Protein AF-A0AAF0VRA7-F1 (afdb_monomer)

Secondary structure (DSSP, 8-state):
-----EEEEEETTS-EEEEEE-TT--TTHHHHHHHHHHHHHHTTS-HHHHHHHTSTTSTTTTGGGGGGTT---SSSEEEEEETTEEEEEEEE-SS-HHHHHHHHHHHHHHH--

Mean predicted aligned error: 5.2 Å

Foldseek 3Di:
DPFQKKKWKWFLVLHTPDIDTGPPFDPVRVLQLSLQQVQCNVVVHHLCVQLQQCPVVHVNPPVCPPPPRSNRNAGQKHFQDDPNGRGMIMGMDGDPRVVSNVVRVVVSVVVVD

Nearest PDB structures (foldseek):
  2a2l-assembly1_A  TM=9.724E-01  e=4.479E-12  Klebsiella pneumoniae
  6bws-assembly1_B-2  TM=9.399E-01  e=6.893E-11  Methylorubrum extorquens
  5cx7-assembly1_C  TM=9.681E-01  e=5.356E-10  Salmonella enterica subsp. enterica serovar Livingstone
  4nkp-assembly1_B  TM=9.276E-01  e=1.525E-08  Desulfovibrio piger ATCC 29098
  3fpv-assembly1_C  TM=8.447E-01  e=4.139E-06  Streptomyces reticuli

Sequence (113 aa):
MGASDRIKADDAGGHLIAFGRMDGAEIAGPVLAIDKAYAATANSTSTAELAALAAPGGERFGLHANGNGRFIIFGGGVPVVVDDTVIGRVGVSGAAVSDDCACAHAAMAAFTS

Solvent-accessible surface area (backbone atoms only — not comparable to full-atom values): 5761 Å² total; per-residue (Å²): 142,86,70,29,39,25,45,28,34,26,40,60,89,67,49,81,72,48,78,48,76,41,77,90,41,60,88,66,24,64,60,50,8,51,23,13,21,48,32,2,52,82,66,72,38,35,6,50,59,41,26,61,35,35,31,93,90,31,94,40,48,63,50,44,63,40,84,86,53,40,31,40,55,48,44,10,9,34,49,36,68,55,93,95,35,66,59,22,26,27,5,21,24,52,58,57,52,71,52,16,35,50,52,32,52,52,56,52,53,66,71,77,104

Radius of gyration: 13.16 Å; Cα contacts (8 Å, |Δi|>4): 247; chains: 1; bounding box: 34×39×28 Å

Structure (mmCIF, N/CA/C/O backbone):
data_AF-A0AAF0VRA7-F1
#
_entry.id   AF-A0AAF0VRA7-F1
#
loop_
_atom_site.group_PDB
_atom_site.id
_atom_site.type_symbol
_atom_site.label_atom_id
_atom_site.label_alt_id
_atom_site.label_comp_id
_atom_site.label_asym_id
_atom_site.label_entity_id
_atom_site.label_seq_id
_atom_site.pdbx_PDB_ins_code
_atom_site.Cartn_x
_atom_site.Cartn_y
_atom_site.Cartn_z
_atom_site.occupancy
_atom_site.B_iso_or_equiv
_atom_site.auth_seq_id
_atom_site.auth_comp_id
_atom_site.auth_asym_id
_atom_site.auth_atom_id
_atom_site.pdbx_PDB_model_num
ATOM 1 N N . MET A 1 1 ? -13.120 -12.867 -12.946 1.00 43.75 1 MET A N 1
ATOM 2 C CA . MET A 1 1 ? -12.105 -13.065 -11.892 1.00 43.75 1 MET A CA 1
ATOM 3 C C . MET A 1 1 ? -11.237 -14.245 -12.292 1.00 43.75 1 MET A C 1
ATOM 5 O O . MET A 1 1 ? -11.705 -15.372 -12.257 1.00 43.75 1 MET A O 1
ATOM 9 N N . GLY A 1 2 ? -10.032 -13.965 -12.783 1.00 44.91 2 GLY A N 1
ATOM 10 C CA . GLY A 1 2 ? -9.033 -14.954 -13.214 1.00 44.91 2 GLY A CA 1
ATOM 11 C C . GLY A 1 2 ? -7.612 -14.439 -12.970 1.00 44.91 2 GLY A C 1
ATOM 12 O O . GLY A 1 2 ? -6.691 -14.805 -13.689 1.00 44.91 2 GLY A O 1
ATOM 13 N N . ALA A 1 3 ? -7.466 -13.527 -12.008 1.00 54.50 3 ALA A N 1
ATOM 14 C CA . ALA A 1 3 ? -6.201 -12.916 -11.646 1.00 54.50 3 ALA A CA 1
ATOM 15 C C . ALA A 1 3 ? -5.506 -13.758 -10.570 1.00 54.50 3 ALA A C 1
ATOM 17 O O . ALA A 1 3 ? -6.140 -14.200 -9.611 1.00 54.50 3 ALA A O 1
ATOM 18 N N . SER A 1 4 ? -4.206 -13.981 -10.745 1.00 65.44 4 SER A N 1
ATOM 19 C CA . SER A 1 4 ? -3.340 -14.604 -9.748 1.00 65.44 4 SER A CA 1
ATOM 20 C C . SER A 1 4 ? -2.842 -13.531 -8.778 1.00 65.44 4 SER A C 1
ATOM 22 O O . SER A 1 4 ? -1.737 -13.008 -8.931 1.00 65.44 4 SER A O 1
ATOM 24 N N . ASP A 1 5 ? -3.664 -13.202 -7.785 1.00 63.91 5 ASP A N 1
ATOM 25 C CA . ASP A 1 5 ? -3.395 -12.116 -6.843 1.00 63.91 5 ASP A CA 1
ATOM 26 C C 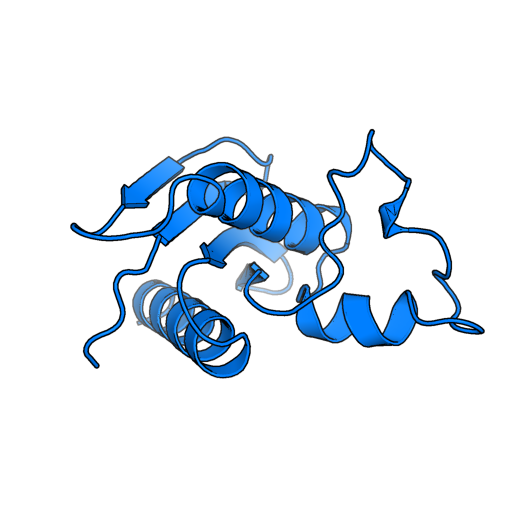. ASP A 1 5 ? -2.739 -12.580 -5.539 1.00 63.91 5 ASP A C 1
ATOM 28 O O . ASP A 1 5 ? -2.632 -13.767 -5.203 1.00 63.91 5 ASP A O 1
ATOM 32 N N . ARG A 1 6 ? -2.261 -11.594 -4.783 1.00 69.06 6 ARG A N 1
ATOM 33 C CA . ARG A 1 6 ? -1.783 -11.761 -3.411 1.00 69.06 6 ARG A CA 1
ATOM 34 C C . ARG A 1 6 ? -2.489 -10.798 -2.517 1.00 69.06 6 ARG A C 1
ATOM 36 O O . ARG A 1 6 ? -2.659 -9.647 -2.896 1.00 69.06 6 ARG A O 1
ATOM 43 N N . ILE A 1 7 ? -2.797 -11.255 -1.319 1.00 75.00 7 ILE A N 1
ATOM 44 C CA . ILE A 1 7 ? -3.513 -10.469 -0.332 1.00 75.00 7 ILE A CA 1
ATOM 45 C C . ILE A 1 7 ? -2.739 -10.560 0.971 1.00 75.00 7 ILE A C 1
ATOM 47 O O . ILE A 1 7 ? -2.399 -11.650 1.432 1.00 75.00 7 ILE A O 1
ATOM 51 N N . LYS A 1 8 ? -2.472 -9.405 1.563 1.00 75.94 8 LYS A N 1
ATOM 52 C CA . LYS A 1 8 ? -1.947 -9.276 2.912 1.00 75.94 8 LYS A CA 1
ATOM 53 C C . LYS A 1 8 ? -2.951 -8.533 3.773 1.00 75.94 8 LYS A C 1
ATOM 55 O O . LYS A 1 8 ? -3.480 -7.519 3.326 1.00 75.94 8 LYS A O 1
ATOM 60 N N . ALA A 1 9 ? -3.142 -8.995 5.001 1.00 72.19 9 ALA A N 1
ATOM 61 C CA . ALA A 1 9 ? -3.856 -8.274 6.041 1.00 72.19 9 ALA A CA 1
ATOM 62 C C . ALA A 1 9 ? -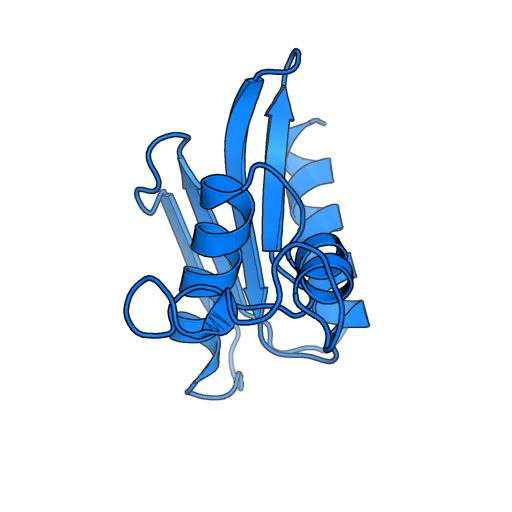2.956 -8.084 7.267 1.00 72.19 9 ALA A C 1
ATOM 64 O O . ALA A 1 9 ? -2.318 -9.043 7.711 1.00 72.19 9 ALA A O 1
ATOM 65 N N . ASP A 1 10 ? -2.943 -6.871 7.822 1.00 75.62 10 ASP A N 1
ATOM 66 C CA . ASP A 1 10 ? -2.226 -6.548 9.064 1.00 75.62 10 ASP A CA 1
ATOM 67 C C . ASP A 1 10 ? -3.157 -5.933 10.110 1.00 75.62 10 ASP A C 1
ATOM 69 O O . ASP A 1 10 ? -4.207 -5.378 9.775 1.00 75.62 10 ASP A O 1
ATOM 73 N N . ASP A 1 11 ? -2.712 -5.969 11.366 1.00 74.06 11 ASP A N 1
ATOM 74 C CA . ASP A 1 11 ? -3.348 -5.285 12.492 1.00 74.06 11 ASP A CA 1
ATOM 75 C C . ASP A 1 11 ? -3.138 -3.756 12.447 1.00 74.06 11 ASP A C 1
ATOM 77 O O . ASP A 1 11 ? -2.485 -3.205 11.551 1.00 74.06 11 ASP A O 1
ATOM 81 N N . ALA A 1 12 ? -3.680 -3.040 13.436 1.00 72.44 12 ALA A N 1
ATOM 82 C CA . ALA A 1 12 ? -3.499 -1.594 13.595 1.00 72.44 12 ALA A CA 1
ATOM 83 C C . ALA A 1 12 ? -2.026 -1.173 13.810 1.00 72.44 12 ALA A C 1
ATOM 85 O O . ALA A 1 12 ? -1.626 -0.086 13.395 1.00 72.44 12 ALA A O 1
ATOM 86 N N . GLY A 1 13 ? -1.188 -2.040 14.387 1.00 68.06 13 GLY A N 1
ATOM 87 C CA . GLY A 1 13 ? 0.243 -1.797 14.620 1.00 68.06 13 GLY A CA 1
ATOM 88 C C . GLY A 1 13 ? 1.138 -2.034 13.397 1.00 68.06 13 GLY A C 1
ATOM 89 O O . GLY A 1 13 ? 2.255 -1.528 13.338 1.00 68.06 13 GLY A O 1
ATOM 90 N N . GLY A 1 14 ? 0.642 -2.746 12.387 1.00 68.06 14 GLY A N 1
ATOM 91 C CA . GLY A 1 14 ? 1.361 -3.075 11.153 1.00 68.06 14 GLY A CA 1
ATOM 92 C C . GLY A 1 14 ? 2.003 -4.442 11.175 1.00 68.06 14 GLY A C 1
ATOM 93 O O . GLY A 1 14 ? 2.859 -4.731 10.335 1.00 68.06 14 GLY A O 1
ATOM 94 N N . HIS A 1 15 ? 1.579 -5.284 12.112 1.00 75.38 15 HIS A N 1
ATOM 95 C CA . HIS A 1 15 ? 1.997 -6.666 12.191 1.00 75.38 15 HIS A CA 1
ATOM 96 C C . HIS A 1 15 ? 1.120 -7.523 11.291 1.00 75.38 15 HIS A C 1
ATOM 98 O O . HIS A 1 15 ? -0.107 -7.421 11.291 1.00 75.38 15 HIS A O 1
ATOM 104 N N . LEU A 1 16 ? 1.785 -8.390 10.534 1.00 78.75 16 LEU A N 1
ATOM 105 C CA . LEU A 1 16 ? 1.149 -9.333 9.632 1.00 78.75 16 LEU A CA 1
ATOM 106 C C . LEU A 1 16 ? 0.182 -10.253 10.389 1.00 78.75 16 LEU A C 1
ATOM 108 O O . LEU A 1 16 ? 0.610 -10.991 11.273 1.00 78.75 16 LEU A O 1
ATOM 112 N N . ILE A 1 17 ? -1.092 -10.247 9.987 1.00 82.31 17 ILE A N 1
ATOM 113 C CA . ILE A 1 17 ? -2.116 -11.188 10.467 1.00 82.31 17 ILE A CA 1
ATOM 114 C C . ILE A 1 17 ? -2.245 -12.360 9.492 1.00 82.31 17 ILE A C 1
ATOM 116 O O . ILE A 1 17 ? -2.265 -13.517 9.907 1.00 82.31 17 ILE A O 1
ATOM 120 N N . ALA A 1 18 ? -2.339 -12.075 8.190 1.00 82.38 18 ALA A N 1
ATOM 121 C CA . ALA A 1 18 ? -2.552 -13.094 7.167 1.00 82.38 18 ALA A CA 1
ATOM 122 C C . ALA A 1 18 ? -1.901 -12.712 5.835 1.00 82.38 18 ALA A C 1
ATOM 124 O O . ALA A 1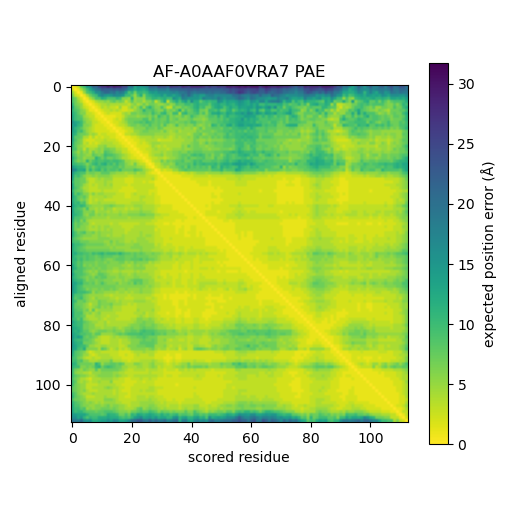 18 ? -1.896 -11.545 5.440 1.00 82.38 18 ALA A O 1
ATOM 125 N N . PHE A 1 19 ? -1.381 -13.711 5.121 1.00 85.00 19 PHE A N 1
ATOM 126 C CA . PHE A 1 19 ? -0.840 -13.550 3.774 1.00 85.00 19 PHE A CA 1
ATOM 127 C C . PHE A 1 19 ? -1.259 -14.723 2.887 1.00 85.00 19 PHE A C 1
ATOM 129 O O . PHE A 1 19 ? -1.019 -15.880 3.228 1.00 85.00 19 PHE A O 1
ATOM 136 N N . GLY A 1 20 ? -1.857 -14.419 1.737 1.00 84.81 20 GLY A N 1
ATOM 137 C CA . GLY A 1 20 ? -2.228 -15.384 0.709 1.00 84.81 20 GLY A CA 1
ATOM 138 C C . GLY A 1 20 ? -1.541 -15.065 -0.614 1.00 84.81 20 GLY A C 1
ATOM 139 O O . GLY A 1 20 ? -1.481 -13.906 -1.026 1.00 84.81 20 GLY A O 1
ATOM 140 N N . ARG A 1 21 ? -1.044 -16.098 -1.299 1.00 82.31 21 ARG A N 1
ATOM 141 C CA . ARG A 1 21 ? -0.512 -16.004 -2.664 1.00 82.31 21 ARG A CA 1
ATOM 142 C C . ARG A 1 21 ? -1.196 -17.048 -3.533 1.00 82.31 21 ARG A C 1
ATOM 144 O O . ARG A 1 21 ? -1.053 -18.235 -3.260 1.00 82.31 21 ARG A O 1
ATOM 151 N N . MET A 1 22 ? -1.896 -16.602 -4.571 1.00 82.56 22 MET A N 1
ATOM 152 C CA . MET A 1 22 ? -2.501 -17.499 -5.554 1.00 82.56 22 MET A CA 1
ATOM 153 C C . MET A 1 22 ? -1.433 -18.137 -6.452 1.00 82.56 22 MET A C 1
ATOM 155 O O . MET A 1 22 ? -0.359 -17.568 -6.689 1.00 82.56 22 MET A O 1
ATOM 159 N N . ASP A 1 23 ? -1.733 -19.325 -6.971 1.00 79.56 23 ASP A N 1
ATOM 160 C CA . ASP A 1 23 ? -0.857 -20.017 -7.913 1.00 79.56 23 ASP A CA 1
ATOM 161 C C . ASP A 1 23 ? -0.669 -19.202 -9.200 1.00 79.56 23 ASP A C 1
ATOM 163 O O . ASP A 1 23 ? -1.564 -18.491 -9.662 1.00 79.56 23 ASP A O 1
ATOM 167 N N . GLY A 1 24 ? 0.537 -19.273 -9.770 1.00 75.69 24 GLY A N 1
ATOM 168 C CA . GLY A 1 24 ? 0.902 -18.528 -10.982 1.00 75.69 24 GLY A CA 1
ATOM 169 C C . GLY A 1 24 ? 1.204 -17.040 -10.772 1.00 75.69 24 GLY A C 1
ATOM 170 O O . GLY A 1 24 ? 1.621 -16.369 -11.710 1.00 75.69 24 GLY A O 1
ATOM 171 N N . ALA A 1 25 ? 1.062 -16.517 -9.554 1.00 76.62 25 ALA A N 1
ATOM 172 C CA . ALA A 1 25 ? 1.324 -15.111 -9.290 1.00 76.62 25 ALA A CA 1
ATOM 173 C C . ALA A 1 25 ? 2.841 -14.776 -9.412 1.00 76.62 25 ALA A C 1
ATOM 175 O O . ALA A 1 25 ? 3.694 -15.516 -8.910 1.00 76.62 25 ALA A O 1
ATOM 176 N N . GLU A 1 26 ? 3.182 -13.575 -9.920 1.00 72.69 26 GLU A N 1
ATOM 177 C CA . GLU A 1 26 ? 4.550 -13.027 -10.164 1.00 72.69 26 GLU A CA 1
ATOM 178 C C . GLU A 1 26 ? 5.443 -12.721 -8.928 1.00 72.69 26 GLU A C 1
ATOM 180 O O . GLU A 1 26 ? 5.032 -12.013 -8.018 1.00 72.69 26 GLU A O 1
ATOM 185 N N . ILE A 1 27 ? 6.681 -13.221 -8.874 1.00 73.25 27 ILE A N 1
ATOM 186 C CA . ILE A 1 27 ? 7.557 -13.234 -7.679 1.00 73.25 27 ILE A CA 1
ATOM 187 C C . ILE A 1 27 ? 7.673 -11.918 -6.876 1.00 73.25 27 ILE A C 1
ATOM 189 O O . ILE A 1 27 ? 7.772 -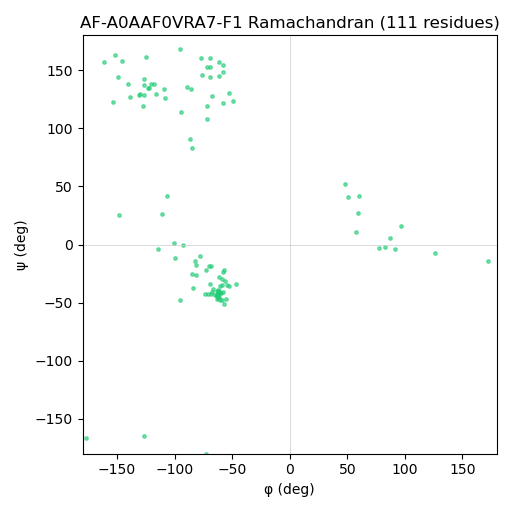12.015 -5.652 1.00 73.25 27 ILE A O 1
ATOM 193 N N . ALA A 1 28 ? 7.633 -10.725 -7.481 1.00 71.69 28 ALA A N 1
ATOM 194 C CA . ALA A 1 28 ? 7.770 -9.458 -6.748 1.00 71.69 28 ALA A CA 1
ATOM 195 C C . ALA A 1 28 ? 6.534 -9.078 -5.907 1.00 71.69 28 ALA A C 1
ATOM 197 O O . ALA A 1 28 ? 6.639 -8.329 -4.930 1.00 71.69 28 ALA A O 1
ATOM 198 N N . GLY A 1 29 ? 5.359 -9.618 -6.239 1.00 72.56 29 GLY A N 1
ATOM 199 C CA . GLY A 1 29 ? 4.093 -9.209 -5.633 1.00 72.56 29 GLY A CA 1
ATOM 200 C C . GLY A 1 29 ? 3.960 -9.350 -4.105 1.00 72.56 29 GLY A C 1
ATOM 201 O O . GLY A 1 29 ? 3.224 -8.551 -3.531 1.00 7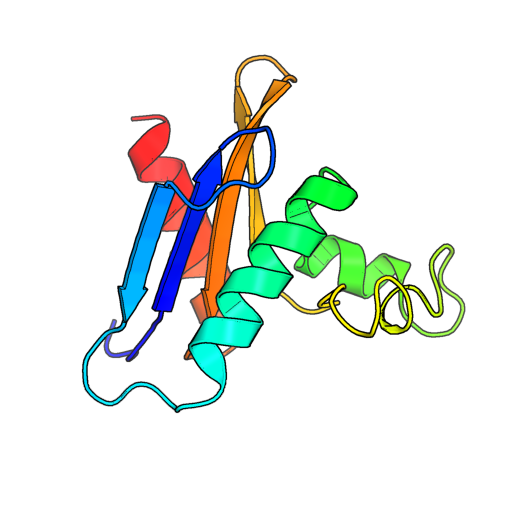2.56 29 GLY A O 1
ATOM 202 N N . PRO A 1 30 ? 4.620 -10.292 -3.388 1.00 80.62 30 PRO A N 1
ATOM 203 C CA . PRO A 1 30 ? 4.530 -10.355 -1.929 1.00 80.62 30 PRO A CA 1
ATOM 204 C C . PRO A 1 30 ? 5.062 -9.090 -1.261 1.00 80.62 30 PRO A C 1
ATOM 206 O O . PRO A 1 30 ? 4.398 -8.544 -0.387 1.00 80.62 30 PRO A O 1
ATOM 209 N N . VAL A 1 31 ? 6.218 -8.594 -1.710 1.00 86.75 31 VAL A N 1
ATOM 210 C CA . VAL A 1 31 ? 6.832 -7.374 -1.166 1.00 86.75 31 VAL A CA 1
ATOM 211 C C . VAL A 1 31 ? 5.942 -6.170 -1.457 1.00 86.75 31 VAL A C 1
ATOM 213 O O . VAL A 1 31 ? 5.648 -5.392 -0.556 1.00 86.75 31 VAL A O 1
ATOM 216 N N . LEU A 1 32 ? 5.411 -6.072 -2.679 1.00 90.44 32 LEU A N 1
ATOM 217 C CA . LEU A 1 32 ? 4.501 -4.989 -3.052 1.00 90.44 32 LEU A CA 1
ATOM 218 C C . LEU A 1 32 ? 3.200 -5.009 -2.246 1.00 90.44 32 LEU A C 1
ATOM 220 O O . LEU A 1 32 ? 2.782 -3.965 -1.761 1.00 90.44 32 LEU A O 1
ATOM 224 N N . ALA A 1 33 ? 2.567 -6.168 -2.052 1.00 90.06 33 ALA A N 1
ATOM 225 C CA . ALA A 1 33 ? 1.371 -6.274 -1.216 1.00 90.06 33 ALA A CA 1
ATOM 226 C C . ALA A 1 33 ? 1.665 -5.865 0.241 1.00 90.06 33 ALA A C 1
ATOM 228 O O . ALA A 1 33 ? 0.879 -5.142 0.854 1.00 90.06 33 ALA A O 1
ATOM 229 N N . ILE A 1 34 ? 2.827 -6.266 0.773 1.00 88.69 34 ILE A N 1
ATOM 230 C CA . ILE A 1 34 ? 3.307 -5.871 2.105 1.00 88.69 34 ILE A CA 1
ATOM 231 C C . ILE A 1 34 ? 3.484 -4.364 2.228 1.00 88.69 34 ILE A C 1
ATOM 233 O O . ILE A 1 34 ? 3.017 -3.775 3.206 1.00 88.69 34 ILE A O 1
ATOM 237 N N . ASP A 1 35 ? 4.141 -3.747 1.259 1.00 92.50 35 ASP A N 1
ATOM 238 C CA . ASP A 1 35 ? 4.490 -2.337 1.328 1.00 92.50 35 ASP A CA 1
ATOM 239 C C . ASP A 1 35 ? 3.316 -1.426 0.934 1.00 92.50 35 ASP A C 1
ATOM 241 O O . ASP A 1 35 ? 3.180 -0.336 1.484 1.00 92.50 35 ASP A O 1
ATOM 245 N N . LYS A 1 36 ? 2.374 -1.896 0.105 1.00 93.88 36 LYS A N 1
ATOM 246 C CA . LYS A 1 36 ? 1.077 -1.228 -0.106 1.00 93.88 36 LYS A CA 1
ATOM 247 C C . LYS A 1 36 ? 0.252 -1.176 1.179 1.00 93.88 36 LYS A C 1
ATOM 249 O O . LYS A 1 36 ? -0.260 -0.117 1.531 1.00 93.88 36 LYS A O 1
ATOM 254 N N . ALA A 1 37 ? 0.156 -2.296 1.899 1.00 90.56 37 ALA A N 1
ATOM 255 C CA . ALA A 1 37 ? -0.486 -2.343 3.212 1.00 90.56 37 ALA A CA 1
ATOM 256 C C . ALA A 1 37 ? 0.204 -1.382 4.196 1.00 90.56 37 ALA A C 1
ATOM 258 O O . ALA A 1 37 ? -0.452 -0.564 4.838 1.00 90.56 37 ALA A O 1
ATOM 259 N N . TYR A 1 38 ? 1.539 -1.424 4.272 1.00 89.50 38 TYR A N 1
ATOM 260 C CA . TYR A 1 38 ? 2.319 -0.522 5.121 1.00 89.50 38 TYR A CA 1
ATOM 261 C C . TYR A 1 38 ? 2.056 0.956 4.799 1.00 89.50 38 TYR A C 1
ATOM 263 O O . TYR A 1 38 ? 1.730 1.724 5.705 1.00 89.50 38 TYR A O 1
ATOM 271 N N . ALA A 1 39 ? 2.149 1.341 3.524 1.00 92.44 39 ALA A N 1
ATOM 272 C CA . ALA A 1 39 ? 1.949 2.712 3.069 1.00 92.44 39 ALA A CA 1
ATOM 273 C C . ALA A 1 39 ? 0.540 3.221 3.390 1.00 92.44 39 ALA A C 1
ATOM 275 O O . ALA A 1 39 ? 0.401 4.354 3.860 1.00 92.44 39 ALA A O 1
ATOM 276 N N . ALA A 1 40 ? -0.479 2.376 3.193 1.00 91.06 40 ALA A N 1
ATOM 277 C CA . ALA A 1 40 ? -1.864 2.734 3.464 1.00 91.06 40 ALA A CA 1
ATOM 278 C C . ALA A 1 40 ? -2.082 3.115 4.934 1.00 91.06 40 ALA A C 1
ATOM 280 O O . ALA A 1 40 ? -2.723 4.116 5.245 1.00 91.06 40 ALA A O 1
ATOM 281 N N . THR A 1 41 ? -1.486 2.373 5.864 1.00 85.44 41 THR A N 1
ATOM 282 C CA . THR A 1 41 ? -1.653 2.691 7.287 1.00 85.44 41 THR A CA 1
ATOM 283 C C . THR A 1 41 ? -0.714 3.753 7.793 1.00 85.44 41 THR A C 1
A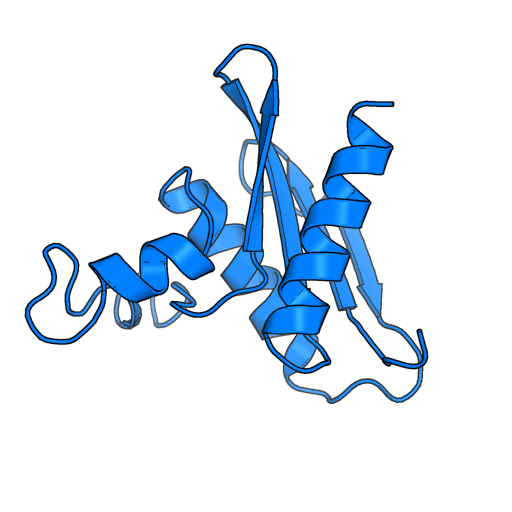TOM 285 O O . THR A 1 41 ? -1.136 4.577 8.593 1.00 85.44 41 THR A O 1
ATOM 288 N N . ALA A 1 42 ? 0.538 3.779 7.337 1.00 87.56 42 ALA A N 1
ATOM 289 C CA . ALA A 1 42 ? 1.471 4.823 7.747 1.00 87.56 42 ALA A CA 1
ATOM 290 C C . ALA A 1 42 ? 0.929 6.231 7.432 1.00 87.56 42 ALA A C 1
ATOM 292 O O . ALA A 1 42 ? 1.339 7.200 8.063 1.00 87.56 42 ALA A O 1
ATOM 293 N N . ASN A 1 43 ? -0.003 6.336 6.479 1.00 89.12 43 ASN A N 1
ATOM 294 C CA . ASN A 1 43 ? -0.643 7.587 6.096 1.00 89.12 43 ASN A CA 1
ATOM 295 C C . ASN A 1 43 ? -2.149 7.658 6.406 1.00 89.12 43 ASN A C 1
ATOM 297 O O . ASN A 1 43 ? -2.742 8.702 6.144 1.00 89.12 43 ASN A O 1
ATOM 301 N N . SER A 1 44 ? -2.763 6.587 6.918 1.00 88.56 44 SER A N 1
ATOM 302 C CA . SER A 1 44 ? -4.217 6.470 7.123 1.00 88.56 44 SER A CA 1
ATOM 303 C C . SER A 1 44 ? -5.059 6.822 5.881 1.00 88.56 44 SER A C 1
ATOM 305 O O . SER A 1 44 ? -6.075 7.501 5.982 1.00 88.56 44 SER A O 1
ATOM 307 N N . THR A 1 45 ? -4.631 6.389 4.693 1.00 91.50 45 THR A N 1
ATOM 308 C CA . THR A 1 45 ? -5.286 6.673 3.397 1.00 91.50 45 THR A CA 1
ATOM 309 C C . THR A 1 45 ? -4.994 5.540 2.410 1.00 91.50 45 THR A C 1
ATOM 311 O O . THR A 1 45 ? -4.094 4.733 2.639 1.00 91.50 45 THR A O 1
ATOM 314 N N . SER A 1 46 ? -5.747 5.426 1.315 1.00 94.94 46 SER A N 1
ATOM 315 C CA . SER A 1 46 ? -5.450 4.414 0.295 1.00 94.94 46 SER A CA 1
ATOM 316 C C . SER A 1 46 ? -4.156 4.734 -0.464 1.00 94.94 46 SER A C 1
ATOM 318 O O . SER A 1 46 ? -3.782 5.892 -0.660 1.00 94.94 46 SER A O 1
ATOM 320 N N . THR A 1 47 ? -3.471 3.712 -0.982 1.00 96.31 47 THR A N 1
ATOM 321 C CA . THR A 1 47 ? -2.293 3.950 -1.838 1.00 96.31 47 THR A CA 1
ATOM 322 C C . THR A 1 47 ? -2.653 4.584 -3.183 1.00 96.31 47 THR A C 1
ATOM 324 O O . THR A 1 47 ? -1.791 5.168 -3.837 1.00 96.31 47 THR A O 1
ATOM 327 N N . ALA A 1 48 ? -3.925 4.510 -3.592 1.00 95.62 48 ALA A N 1
ATOM 328 C CA . ALA A 1 48 ? -4.445 5.227 -4.752 1.00 95.62 48 ALA A CA 1
ATOM 329 C C . ALA A 1 48 ? -4.538 6.741 -4.489 1.00 95.62 48 ALA A C 1
ATOM 331 O O . ALA A 1 48 ? -4.128 7.533 -5.333 1.00 95.62 48 ALA A O 1
ATOM 332 N N . GLU A 1 49 ? -5.001 7.151 -3.307 1.00 94.94 49 GLU A N 1
ATOM 333 C CA . GLU A 1 49 ? -5.009 8.557 -2.881 1.00 94.94 49 GLU A CA 1
ATOM 334 C C . GLU A 1 49 ? -3.585 9.090 -2.666 1.00 94.94 49 GLU A C 1
ATOM 336 O O . GLU A 1 49 ? -3.254 10.190 -3.117 1.00 94.94 49 GLU A O 1
ATOM 341 N N . LEU A 1 50 ? -2.697 8.283 -2.070 1.00 95.06 50 LEU A N 1
ATOM 342 C CA . LEU A 1 50 ? -1.279 8.638 -1.938 1.00 95.06 50 LEU A CA 1
ATOM 343 C C . LEU A 1 50 ? -0.603 8.893 -3.281 1.00 95.06 50 LEU A C 1
ATOM 345 O O . LEU A 1 50 ? 0.259 9.766 -3.356 1.00 95.06 50 LEU A O 1
ATOM 349 N N . ALA A 1 51 ? -0.990 8.170 -4.335 1.00 95.38 51 ALA A N 1
ATOM 350 C CA . ALA A 1 51 ? -0.449 8.380 -5.673 1.00 95.38 51 ALA A CA 1
ATOM 351 C C . ALA A 1 51 ? -0.675 9.821 -6.160 1.00 95.38 51 ALA A C 1
ATOM 353 O O . ALA A 1 51 ? 0.235 10.430 -6.721 1.00 95.38 51 ALA A O 1
ATOM 354 N N . ALA A 1 52 ? -1.856 10.388 -5.897 1.00 95.06 52 ALA A N 1
ATOM 355 C CA . ALA A 1 52 ? -2.175 11.766 -6.263 1.00 95.06 52 ALA A CA 1
ATOM 356 C C . ALA A 1 52 ? -1.367 12.781 -5.436 1.00 95.06 52 ALA A C 1
ATOM 358 O O . ALA A 1 52 ? -0.827 13.737 -5.989 1.00 95.06 52 ALA A O 1
ATOM 359 N N . LEU A 1 53 ? -1.228 12.550 -4.126 1.00 95.50 53 LEU A N 1
ATOM 360 C CA . LEU A 1 53 ? -0.474 13.432 -3.226 1.00 95.50 53 LEU A CA 1
ATOM 361 C C . LEU A 1 53 ? 1.039 13.406 -3.488 1.00 95.50 53 LEU A C 1
ATOM 363 O O . LEU A 1 53 ? 1.714 14.419 -3.305 1.00 95.50 53 LEU A O 1
ATOM 367 N N . ALA A 1 54 ? 1.574 12.250 -3.885 1.00 96.19 54 ALA A N 1
ATOM 368 C CA . ALA A 1 54 ? 3.002 12.026 -4.097 1.00 96.19 54 ALA A CA 1
ATOM 369 C C . ALA A 1 54 ? 3.468 12.261 -5.544 1.00 96.19 54 ALA A C 1
ATOM 371 O O . ALA A 1 54 ? 4.660 12.110 -5.832 1.00 96.19 54 ALA A O 1
ATOM 372 N N . ALA A 1 55 ? 2.554 12.625 -6.448 1.00 95.62 55 ALA A N 1
ATOM 373 C CA . ALA A 1 55 ? 2.869 12.974 -7.827 1.00 95.62 55 ALA A CA 1
ATOM 374 C C . ALA A 1 55 ? 3.808 14.199 -7.909 1.00 95.62 55 ALA A C 1
ATOM 376 O O . ALA A 1 55 ? 3.858 15.004 -6.974 1.00 95.62 55 ALA A O 1
ATOM 377 N N . PRO A 1 56 ? 4.560 14.380 -9.013 1.00 95.31 56 PRO A N 1
ATOM 378 C CA . PRO A 1 56 ? 5.348 15.591 -9.246 1.00 95.31 56 PRO A CA 1
ATOM 379 C C . PRO A 1 56 ? 4.536 16.874 -9.032 1.00 95.31 56 PRO A C 1
ATOM 381 O O . PRO A 1 56 ? 3.496 17.065 -9.655 1.00 95.31 56 PRO A O 1
ATOM 384 N N . GLY A 1 57 ? 5.020 17.747 -8.142 1.00 94.69 57 GLY A N 1
ATOM 385 C CA . GLY A 1 57 ? 4.333 18.988 -7.757 1.00 94.69 57 GLY A CA 1
ATOM 386 C C . GLY A 1 57 ? 3.240 18.829 -6.689 1.00 94.69 57 GLY A C 1
ATOM 387 O O . GLY A 1 57 ? 2.665 19.832 -6.275 1.00 94.69 57 GLY A O 1
ATOM 388 N N . GLY A 1 58 ? 2.963 17.607 -6.230 1.00 95.31 58 GLY A N 1
ATOM 389 C CA . GLY A 1 58 ? 2.048 17.329 -5.125 1.00 95.31 58 GLY A CA 1
ATOM 390 C C . GLY A 1 58 ? 2.656 17.622 -3.751 1.00 95.31 58 GLY A C 1
ATOM 391 O O . GLY A 1 58 ? 3.876 17.671 -3.581 1.00 95.31 58 GLY A O 1
ATOM 392 N N . GLU A 1 59 ? 1.791 17.780 -2.748 1.00 95.62 59 GLU A N 1
ATOM 393 C CA . GLU A 1 59 ? 2.164 18.112 -1.362 1.00 95.62 59 GLU A CA 1
ATOM 394 C C . GLU A 1 59 ? 3.151 17.107 -0.744 1.00 95.62 59 GLU A C 1
ATOM 396 O O . GLU A 1 59 ? 3.999 17.475 0.066 1.00 95.62 59 GLU A O 1
ATOM 401 N N . ARG A 1 60 ? 3.066 15.833 -1.146 1.00 94.75 60 ARG A N 1
ATOM 402 C CA . ARG A 1 60 ? 3.909 14.739 -0.642 1.00 94.75 60 ARG A CA 1
ATOM 403 C C . ARG A 1 60 ? 4.886 14.227 -1.697 1.00 94.75 60 ARG A C 1
ATOM 405 O O . ARG A 1 60 ? 5.282 13.058 -1.661 1.00 94.75 60 ARG A O 1
ATOM 412 N N . PHE A 1 61 ? 5.259 15.064 -2.664 1.00 97.00 61 PHE A N 1
ATOM 413 C CA . PHE A 1 61 ? 6.227 14.680 -3.687 1.00 97.00 61 PHE A CA 1
ATOM 414 C C . PHE A 1 61 ? 7.522 14.141 -3.053 1.00 97.00 61 PHE A C 1
ATOM 416 O O . PHE A 1 61 ? 8.087 14.742 -2.142 1.00 97.00 61 PHE A O 1
ATOM 423 N N . GLY A 1 62 ? 7.980 12.978 -3.528 1.00 95.38 62 GLY A N 1
ATOM 424 C CA . GLY A 1 62 ? 9.156 12.284 -2.985 1.00 95.38 62 GLY A CA 1
ATOM 425 C C . GLY A 1 62 ? 8.870 11.267 -1.871 1.00 95.38 62 GLY A C 1
ATOM 426 O O . GLY A 1 62 ? 9.787 10.551 -1.474 1.00 95.38 62 GLY A O 1
ATOM 427 N N . LEU A 1 63 ? 7.618 11.125 -1.410 1.00 95.25 63 LEU A N 1
ATOM 428 C CA . LEU A 1 63 ? 7.246 10.173 -0.348 1.00 95.25 63 LEU A CA 1
ATOM 429 C C . LEU A 1 63 ? 7.709 8.734 -0.625 1.00 95.25 63 LEU A C 1
ATOM 431 O O . LEU A 1 63 ? 8.134 8.041 0.294 1.00 95.25 63 LEU A O 1
ATOM 435 N N . HIS A 1 64 ? 7.688 8.304 -1.887 1.00 94.44 64 HIS A N 1
ATOM 436 C CA . HIS A 1 64 ? 8.125 6.969 -2.304 1.00 94.44 64 HIS A CA 1
ATOM 437 C C . HIS A 1 64 ? 9.578 6.634 -1.930 1.00 94.44 64 HIS A C 1
ATOM 439 O O . HIS A 1 64 ? 9.908 5.461 -1.799 1.00 94.44 64 HIS A O 1
ATOM 445 N N . ALA A 1 65 ? 10.448 7.631 -1.736 1.00 94.94 65 ALA A N 1
ATOM 446 C CA . ALA A 1 65 ? 11.833 7.419 -1.314 1.00 94.94 65 ALA A CA 1
ATOM 447 C C . ALA A 1 65 ? 11.981 7.229 0.209 1.00 94.94 65 ALA A C 1
ATOM 449 O O . ALA A 1 65 ? 13.029 6.786 0.685 1.00 94.94 65 ALA A O 1
ATOM 450 N N . ASN A 1 66 ? 10.950 7.558 0.995 1.00 93.19 66 ASN A N 1
ATOM 451 C CA . ASN A 1 66 ? 10.971 7.390 2.443 1.00 93.19 66 ASN A CA 1
ATOM 452 C C . ASN A 1 66 ? 10.946 5.901 2.839 1.00 93.19 66 ASN A C 1
ATOM 454 O O . ASN A 1 66 ? 10.586 5.028 2.048 1.00 93.19 66 ASN A O 1
ATOM 458 N N . GLY A 1 67 ? 11.360 5.597 4.074 1.00 88.81 67 GLY A N 1
ATOM 459 C CA . GLY A 1 67 ? 11.296 4.241 4.618 1.00 88.81 67 GLY A CA 1
ATOM 460 C C . GLY A 1 67 ? 12.089 3.215 3.808 1.00 88.81 67 GLY A C 1
ATOM 461 O O . GLY A 1 67 ? 11.718 2.049 3.815 1.00 88.81 67 GLY A O 1
ATOM 462 N N . ASN A 1 68 ? 13.138 3.643 3.095 1.00 92.75 68 ASN A N 1
ATOM 463 C CA . ASN A 1 68 ? 13.915 2.812 2.172 1.00 92.75 68 ASN A CA 1
ATOM 464 C C . ASN A 1 68 ? 13.075 2.222 1.019 1.00 92.75 68 ASN A C 1
ATOM 466 O O . ASN A 1 68 ? 13.209 1.048 0.682 1.00 92.75 68 ASN A O 1
ATOM 470 N N . GLY A 1 69 ? 12.182 3.027 0.435 1.00 92.44 69 GLY A N 1
ATOM 471 C CA . GLY A 1 69 ? 11.381 2.626 -0.728 1.00 92.44 69 GLY A CA 1
ATOM 472 C C . GLY A 1 69 ? 10.070 1.913 -0.394 1.00 92.44 69 GLY A C 1
ATOM 473 O O . GLY A 1 69 ? 9.380 1.447 -1.295 1.00 92.44 69 GLY A O 1
ATOM 474 N N . ARG A 1 70 ? 9.708 1.823 0.891 1.00 92.56 70 ARG A N 1
ATOM 475 C CA . ARG A 1 70 ? 8.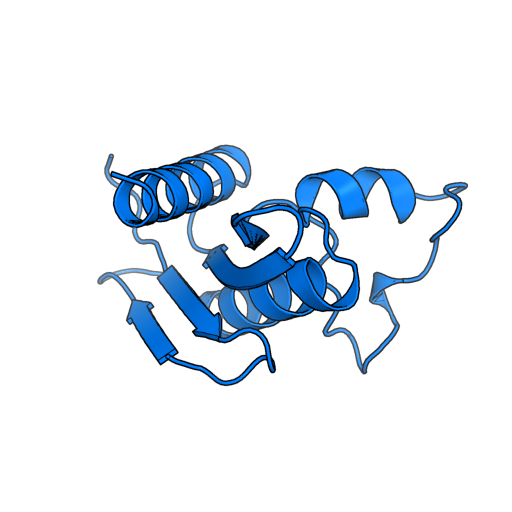533 1.064 1.352 1.00 92.56 70 ARG A CA 1
ATOM 476 C C . ARG A 1 70 ? 7.196 1.771 1.141 1.00 92.56 70 ARG A C 1
ATOM 478 O O . ARG A 1 70 ? 6.144 1.175 1.347 1.00 92.56 70 ARG A O 1
ATOM 485 N N . PHE A 1 71 ? 7.203 3.046 0.764 1.00 94.44 71 PHE A N 1
ATOM 486 C CA . PHE A 1 71 ? 5.972 3.781 0.489 1.00 94.44 71 PHE A CA 1
ATOM 487 C C . PHE A 1 71 ? 5.549 3.574 -0.963 1.00 94.44 71 PHE A C 1
ATOM 489 O O . PHE A 1 71 ? 5.940 4.325 -1.857 1.00 94.44 71 PHE A O 1
ATOM 496 N N . ILE A 1 72 ? 4.723 2.552 -1.196 1.00 95.56 72 ILE A N 1
ATOM 497 C CA . ILE A 1 72 ? 4.136 2.308 -2.514 1.00 95.56 72 ILE A CA 1
ATOM 498 C C . ILE A 1 72 ? 3.068 3.365 -2.811 1.00 95.56 72 ILE A C 1
ATOM 500 O O . ILE A 1 72 ? 2.065 3.472 -2.108 1.00 95.56 72 ILE A O 1
ATOM 504 N N . ILE A 1 73 ? 3.285 4.129 -3.883 1.00 94.69 73 ILE A N 1
ATOM 505 C CA . ILE A 1 73 ? 2.440 5.256 -4.316 1.00 94.69 73 ILE A CA 1
ATOM 506 C C . ILE A 1 73 ? 1.611 4.914 -5.564 1.00 94.69 73 ILE A C 1
ATOM 508 O O . ILE A 1 73 ? 1.496 5.707 -6.493 1.00 94.69 73 ILE A O 1
ATOM 512 N N . PHE A 1 74 ? 1.060 3.700 -5.602 1.00 95.00 74 PHE A N 1
ATOM 513 C CA . PHE A 1 74 ? 0.057 3.272 -6.578 1.00 95.00 74 PHE A CA 1
ATOM 514 C C . PHE A 1 74 ? -0.941 2.301 -5.938 1.00 95.00 74 PHE A C 1
ATOM 516 O O . PHE A 1 74 ? -0.652 1.677 -4.914 1.00 95.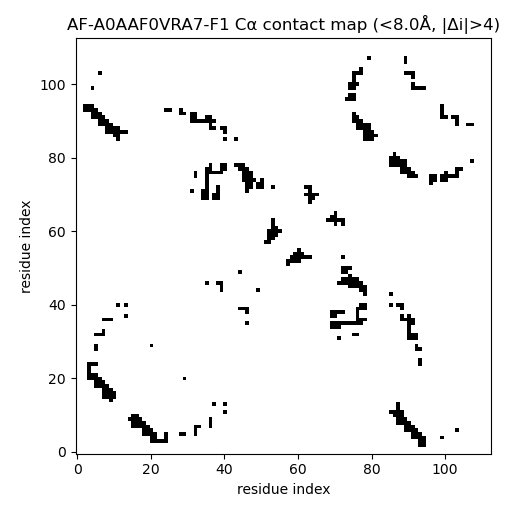00 74 PHE A O 1
ATOM 523 N N . GLY A 1 75 ? -2.131 2.190 -6.531 1.00 95.19 75 GLY A N 1
ATOM 524 C CA . GLY A 1 75 ? -3.297 1.528 -5.937 1.00 95.19 75 GLY A CA 1
ATOM 525 C C . GLY A 1 75 ? -3.113 0.052 -5.552 1.00 95.19 75 GLY A C 1
ATOM 526 O O . GLY A 1 75 ? -2.280 -0.668 -6.109 1.00 95.19 75 GLY A O 1
ATOM 527 N N . GLY A 1 76 ? -3.911 -0.383 -4.573 1.00 93.06 76 GLY A N 1
ATOM 528 C CA . GLY A 1 76 ? -3.973 -1.756 -4.061 1.00 93.06 76 GLY A CA 1
ATOM 529 C C . GLY A 1 76 ? -3.791 -1.883 -2.545 1.00 93.06 76 GLY A C 1
ATOM 530 O O . GLY A 1 76 ? -3.956 -2.974 -2.016 1.00 93.06 76 GLY A O 1
ATOM 531 N N . GLY A 1 77 ? -3.451 -0.807 -1.830 1.00 94.50 77 GLY A N 1
ATOM 532 C CA . GLY A 1 77 ? -3.427 -0.766 -0.366 1.00 94.50 77 GLY A CA 1
ATOM 533 C C . GLY A 1 77 ? -4.557 0.094 0.193 1.00 94.50 77 GLY A C 1
ATOM 534 O O . GLY A 1 77 ? -4.763 1.211 -0.285 1.00 94.50 77 GLY A O 1
ATOM 535 N N . VAL A 1 78 ? -5.265 -0.407 1.207 1.00 93.56 78 VAL A N 1
ATOM 536 C CA . VAL A 1 78 ? -6.395 0.278 1.854 1.00 93.56 78 VAL A CA 1
ATOM 537 C C . VAL A 1 78 ? -6.381 0.074 3.376 1.00 93.56 78 VAL A C 1
ATOM 539 O O . VAL A 1 78 ? -6.094 -1.035 3.841 1.00 93.56 78 VAL A O 1
ATOM 542 N N . PRO A 1 79 ? -6.667 1.115 4.179 1.00 90.00 79 PRO A N 1
ATOM 543 C CA . PRO A 1 79 ? -6.846 0.964 5.618 1.00 90.00 79 PRO A CA 1
ATOM 544 C C . PRO A 1 79 ? -8.215 0.341 5.934 1.00 90.00 79 PRO A C 1
ATOM 546 O O . PRO A 1 79 ? -9.208 0.625 5.269 1.00 90.00 79 PRO A O 1
ATOM 549 N N . VAL A 1 80 ? -8.280 -0.477 6.983 1.00 86.06 80 VAL A N 1
ATOM 550 C CA . VAL A 1 80 ? -9.540 -0.951 7.571 1.00 86.06 80 VAL A CA 1
ATOM 551 C C . VAL A 1 80 ? -9.890 -0.007 8.713 1.00 86.06 80 VAL A C 1
ATOM 553 O O . VAL A 1 80 ? -9.161 0.054 9.706 1.00 86.06 80 VAL A O 1
ATOM 556 N N . VAL A 1 81 ? -10.983 0.739 8.557 1.00 83.50 81 VAL A N 1
ATOM 557 C CA . VAL A 1 81 ? -11.431 1.763 9.510 1.00 83.50 81 VAL A CA 1
ATOM 558 C C . VAL A 1 81 ? -12.776 1.356 10.103 1.00 83.50 81 VAL A C 1
ATOM 560 O O . VAL A 1 81 ? -13.701 1.035 9.361 1.00 83.50 81 VAL A O 1
ATOM 563 N N . VAL A 1 82 ? -12.878 1.380 11.430 1.00 83.00 82 VAL A N 1
ATOM 564 C CA . VAL A 1 82 ? -14.114 1.172 12.198 1.00 83.00 82 VAL A CA 1
ATOM 565 C C . VAL A 1 82 ? -14.220 2.307 13.207 1.00 83.00 82 VAL A C 1
ATOM 567 O O . VAL A 1 82 ? -13.249 2.570 13.910 1.00 83.00 82 VAL A O 1
ATOM 570 N N . ASP A 1 83 ? -15.364 2.992 13.252 1.00 85.06 83 ASP A N 1
ATOM 571 C CA . ASP A 1 83 ? -15.612 4.131 14.151 1.00 85.06 83 ASP A CA 1
ATOM 572 C C . ASP A 1 83 ? -14.465 5.165 14.134 1.00 85.06 83 ASP A C 1
ATOM 574 O O . ASP A 1 83 ? -13.863 5.481 15.161 1.00 85.06 83 ASP A O 1
ATOM 578 N N . ASP A 1 84 ? -14.090 5.619 12.930 1.00 82.50 84 ASP A N 1
ATOM 579 C CA . ASP A 1 84 ? -12.974 6.549 12.663 1.00 82.50 84 ASP A CA 1
ATOM 580 C C . ASP A 1 84 ? -11.588 6.079 13.151 1.00 82.50 84 ASP A C 1
ATOM 582 O O . ASP A 1 84 ? -10.604 6.820 13.110 1.00 82.50 84 ASP A O 1
ATOM 586 N N . THR A 1 85 ? -11.476 4.816 13.561 1.00 80.94 85 THR A N 1
ATOM 587 C CA . THR A 1 85 ? -10.243 4.207 14.053 1.00 80.94 85 THR A CA 1
ATOM 588 C C . THR A 1 85 ? -9.706 3.210 13.036 1.00 80.94 85 THR A C 1
ATOM 590 O O . THR A 1 85 ? -10.398 2.284 12.618 1.00 80.94 85 THR A O 1
ATOM 593 N N . VAL A 1 86 ? -8.439 3.363 12.643 1.00 82.62 86 VAL A N 1
ATOM 594 C CA . VAL A 1 86 ? -7.750 2.373 11.803 1.00 82.62 86 VAL A CA 1
ATOM 595 C C . VAL A 1 86 ? -7.464 1.129 12.649 1.00 82.62 86 VAL A C 1
ATOM 597 O O . VAL A 1 86 ? -6.588 1.150 13.511 1.00 82.62 86 VAL A O 1
ATOM 600 N N . ILE A 1 87 ? -8.192 0.041 12.398 1.00 83.06 87 ILE A N 1
ATOM 601 C CA . ILE A 1 87 ? -8.056 -1.230 13.132 1.00 83.06 87 ILE A CA 1
ATOM 602 C C . ILE A 1 87 ? -7.215 -2.272 12.386 1.00 83.06 87 ILE A C 1
ATOM 604 O O . ILE A 1 87 ? -6.816 -3.287 12.955 1.00 83.06 87 ILE A O 1
ATOM 608 N N . GLY A 1 88 ? -6.926 -2.024 11.112 1.00 81.75 88 GLY A N 1
ATOM 609 C CA . GLY A 1 88 ? -6.156 -2.928 10.272 1.00 81.75 88 GLY A CA 1
ATOM 610 C C . GLY A 1 88 ? -5.927 -2.352 8.887 1.00 81.75 88 GLY A C 1
ATOM 611 O O . GLY A 1 88 ? -6.122 -1.158 8.647 1.00 81.75 88 GLY A O 1
ATOM 612 N N . ARG A 1 89 ? -5.490 -3.202 7.964 1.00 83.94 89 ARG A N 1
ATOM 613 C CA . ARG A 1 89 ? -5.203 -2.813 6.577 1.00 83.94 89 ARG A CA 1
ATOM 614 C C . ARG A 1 89 ? -5.169 -4.018 5.660 1.00 83.94 89 ARG A C 1
ATOM 616 O O . ARG A 1 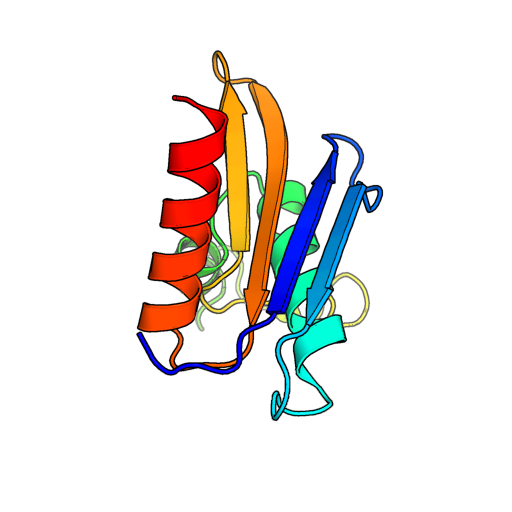89 ? -4.869 -5.124 6.106 1.00 83.94 89 ARG A O 1
ATOM 623 N N . VAL A 1 90 ? -5.387 -3.766 4.377 1.00 91.00 90 VAL A N 1
ATOM 624 C CA . VAL A 1 90 ? -5.258 -4.762 3.318 1.00 91.00 90 VAL A CA 1
ATOM 625 C C . VAL A 1 90 ? -4.319 -4.237 2.239 1.00 91.00 90 VAL A C 1
ATOM 627 O O . VAL A 1 90 ? -4.388 -3.071 1.857 1.00 91.00 90 VAL A O 1
ATOM 630 N N . GLY A 1 91 ? -3.437 -5.100 1.744 1.00 92.12 91 GLY A N 1
ATOM 631 C CA . GLY A 1 91 ? -2.592 -4.836 0.585 1.00 92.12 91 GLY A CA 1
ATOM 632 C C . GLY A 1 91 ? -2.738 -5.941 -0.448 1.00 92.12 91 GLY A C 1
ATOM 633 O O . GLY A 1 91 ? -2.596 -7.118 -0.115 1.00 92.12 91 GLY A O 1
ATOM 634 N N . VAL A 1 92 ? -3.007 -5.562 -1.695 1.00 92.31 92 VAL A N 1
ATOM 635 C CA . VAL A 1 92 ? -3.191 -6.473 -2.825 1.00 92.31 92 VAL A CA 1
ATOM 636 C C . VAL A 1 92 ? -2.209 -6.154 -3.943 1.00 92.31 92 VAL A C 1
ATOM 638 O O . VAL A 1 92 ? -1.976 -4.986 -4.280 1.00 92.31 92 VAL A O 1
ATOM 641 N N . SER A 1 93 ? -1.592 -7.199 -4.495 1.00 90.75 93 SER A N 1
ATOM 642 C CA . SER A 1 93 ? -0.719 -7.067 -5.659 1.00 90.75 93 SER A CA 1
ATOM 643 C C . SER A 1 93 ? -0.636 -8.346 -6.490 1.00 90.75 93 SER A C 1
ATOM 645 O O . SER A 1 93 ? -0.183 -9.396 -6.017 1.00 90.75 93 SER A O 1
ATOM 647 N N . GLY A 1 94 ? -0.980 -8.233 -7.766 1.00 84.50 94 GLY A N 1
ATOM 648 C CA . GLY A 1 94 ? -0.790 -9.313 -8.736 1.00 84.50 94 GLY A CA 1
ATOM 649 C C . GLY A 1 94 ? -1.421 -9.070 -10.101 1.00 84.50 94 GLY A C 1
ATOM 650 O O . GLY A 1 94 ? -1.043 -9.755 -11.053 1.00 84.50 94 GLY A O 1
ATOM 651 N N . ALA A 1 95 ? -2.304 -8.078 -10.215 1.00 84.88 95 ALA A N 1
ATOM 652 C CA . ALA A 1 95 ? -3.038 -7.770 -11.432 1.00 84.88 95 ALA A CA 1
ATOM 653 C C . ALA A 1 95 ? -2.883 -6.299 -11.845 1.00 84.88 95 ALA A C 1
ATOM 655 O O . ALA A 1 95 ? -1.983 -5.581 -11.400 1.00 84.88 95 ALA A O 1
ATOM 656 N N . ALA A 1 96 ? -3.753 -5.842 -12.749 1.00 89.56 96 ALA A N 1
ATOM 657 C CA . ALA A 1 96 ? -3.866 -4.424 -13.048 1.00 89.56 96 ALA A CA 1
ATOM 658 C C . ALA A 1 96 ? -4.217 -3.650 -11.766 1.00 89.56 96 ALA A C 1
ATOM 660 O O . ALA A 1 96 ? -4.945 -4.148 -10.911 1.00 89.56 96 ALA A O 1
ATOM 661 N N . VAL A 1 97 ? -3.758 -2.400 -11.644 1.00 90.62 97 VAL A N 1
ATOM 662 C CA . VAL A 1 97 ? -4.004 -1.578 -10.440 1.00 90.62 97 VAL A CA 1
ATOM 663 C C . VAL A 1 97 ? -5.499 -1.468 -10.110 1.00 90.62 97 VAL A C 1
ATOM 665 O O . VAL A 1 97 ? -5.869 -1.456 -8.940 1.00 90.62 97 VAL A O 1
ATOM 668 N N . SER A 1 98 ? -6.368 -1.421 -11.126 1.00 91.12 98 SER A N 1
ATOM 669 C CA . SER A 1 98 ? -7.823 -1.427 -10.939 1.00 91.12 98 SER A CA 1
ATOM 670 C C . SER A 1 98 ? -8.332 -2.708 -10.278 1.00 91.12 98 SER A C 1
ATOM 672 O O . SER A 1 98 ? -9.209 -2.636 -9.421 1.00 91.12 98 SER A O 1
ATOM 674 N N . ASP A 1 99 ? -7.767 -3.856 -10.650 1.00 90.81 99 ASP A N 1
ATOM 675 C CA . ASP A 1 99 ? -8.134 -5.163 -10.108 1.00 90.81 99 ASP A CA 1
ATOM 676 C C . ASP A 1 99 ? -7.590 -5.322 -8.683 1.00 90.81 99 ASP A C 1
ATOM 678 O O . ASP A 1 99 ? -8.342 -5.706 -7.791 1.00 90.81 99 ASP A O 1
ATOM 682 N N . ASP A 1 100 ? -6.339 -4.910 -8.434 1.00 90.69 100 ASP A N 1
ATOM 683 C CA . ASP A 1 100 ? -5.753 -4.868 -7.088 1.00 90.69 100 ASP A CA 1
ATOM 684 C C . ASP A 1 100 ? -6.632 -4.029 -6.134 1.00 90.69 100 ASP A C 1
ATOM 686 O O . ASP A 1 100 ? -6.947 -4.460 -5.023 1.00 90.69 100 ASP A O 1
ATOM 690 N N . CYS A 1 101 ? -7.071 -2.838 -6.564 1.00 91.62 101 CYS A N 1
ATOM 691 C CA . CYS A 1 101 ? -7.980 -1.988 -5.789 1.00 91.62 101 CYS A CA 1
ATOM 692 C C . CYS A 1 101 ? -9.349 -2.647 -5.564 1.00 91.62 101 CYS A C 1
ATOM 694 O O . CYS A 1 101 ? -9.876 -2.599 -4.452 1.00 91.62 101 CYS A O 1
ATOM 696 N N . ALA A 1 102 ? -9.928 -3.270 -6.594 1.00 91.38 102 ALA A N 1
ATOM 697 C CA . ALA A 1 102 ? -11.216 -3.952 -6.480 1.00 91.38 102 ALA A CA 1
ATOM 698 C C . ALA A 1 102 ? -11.150 -5.127 -5.491 1.00 91.38 102 ALA A C 1
ATOM 700 O O . ALA A 1 102 ? -12.022 -5.263 -4.633 1.00 91.38 102 ALA A O 1
ATOM 701 N N . CYS A 1 103 ? -10.089 -5.933 -5.558 1.00 89.88 103 CYS A N 1
ATOM 702 C CA . CYS A 1 103 ? -9.820 -7.020 -4.621 1.00 89.88 103 CYS A CA 1
ATOM 703 C C . CYS A 1 103 ? -9.614 -6.498 -3.188 1.00 89.88 103 CYS A C 1
ATOM 705 O O . CYS A 1 103 ? -10.165 -7.069 -2.246 1.00 89.88 103 CYS A O 1
ATOM 707 N N . ALA A 1 104 ? -8.883 -5.392 -3.010 1.00 89.06 104 ALA A N 1
ATOM 708 C CA . ALA A 1 104 ? -8.675 -4.772 -1.701 1.00 89.06 104 ALA A CA 1
ATOM 709 C C . ALA A 1 104 ? -9.997 -4.286 -1.073 1.00 89.06 104 ALA A C 1
ATOM 711 O O . ALA A 1 104 ? -10.264 -4.554 0.099 1.00 89.06 104 ALA A O 1
ATOM 712 N N . HIS A 1 105 ? -10.863 -3.640 -1.860 1.00 89.38 105 HIS A N 1
ATOM 713 C CA . HIS A 1 105 ? -12.192 -3.219 -1.405 1.00 89.38 105 HIS A CA 1
ATOM 714 C C . HIS A 1 105 ? -13.120 -4.403 -1.110 1.00 89.38 105 HIS A C 1
ATOM 716 O O . HIS A 1 105 ? -13.855 -4.369 -0.126 1.00 89.38 105 HIS A O 1
ATOM 722 N N . ALA A 1 106 ? -13.073 -5.468 -1.916 1.00 89.38 106 ALA A N 1
ATOM 723 C CA . ALA A 1 106 ? -13.844 -6.682 -1.652 1.00 89.38 106 ALA A CA 1
ATOM 724 C C . ALA A 1 106 ? -13.428 -7.344 -0.326 1.00 89.38 106 ALA A C 1
ATOM 726 O O . ALA A 1 106 ? -14.287 -7.769 0.446 1.00 89.38 106 ALA A O 1
ATOM 727 N N . ALA A 1 107 ? -12.125 -7.380 -0.028 1.00 85.31 107 ALA A N 1
ATOM 728 C CA . ALA A 1 107 ? -11.612 -7.879 1.245 1.00 85.31 107 ALA A CA 1
ATOM 729 C C . ALA A 1 107 ? -12.084 -7.030 2.439 1.00 85.31 107 ALA A C 1
ATOM 731 O O . ALA A 1 107 ? -12.455 -7.588 3.469 1.00 85.31 107 ALA A O 1
ATOM 732 N N . MET A 1 108 ? -12.120 -5.699 2.297 1.00 83.81 108 MET A N 1
ATOM 733 C CA . MET A 1 108 ? -12.691 -4.816 3.322 1.00 83.81 108 MET A CA 1
ATOM 734 C C . MET A 1 108 ? -14.182 -5.076 3.547 1.00 83.81 108 MET A C 1
ATOM 736 O O . MET A 1 108 ? -14.611 -5.187 4.691 1.00 83.81 108 MET A O 1
ATOM 740 N N . ALA A 1 109 ? -14.963 -5.201 2.471 1.00 82.44 109 ALA A N 1
ATOM 741 C CA . ALA A 1 109 ? -16.406 -5.411 2.561 1.00 82.44 109 ALA A CA 1
ATOM 742 C C . ALA A 1 109 ? -16.763 -6.708 3.307 1.00 82.44 109 ALA A C 1
ATOM 744 O O . ALA A 1 109 ? -17.723 -6.725 4.070 1.00 82.44 109 ALA A O 1
ATOM 745 N N . ALA A 1 110 ? -15.963 -7.766 3.132 1.00 79.19 110 ALA A N 1
ATOM 746 C CA . ALA A 1 110 ? -16.117 -9.029 3.856 1.00 79.19 110 ALA A CA 1
ATOM 747 C C . ALA A 1 110 ? -15.754 -8.939 5.352 1.00 79.19 110 ALA A C 1
ATOM 749 O O . ALA A 1 110 ? -16.133 -9.811 6.126 1.00 79.19 110 ALA A O 1
ATOM 750 N N . PHE A 1 111 ? -15.002 -7.914 5.765 1.00 69.50 111 PHE A N 1
ATOM 751 C CA . PHE A 1 111 ? -14.633 -7.681 7.165 1.00 69.50 111 PHE A CA 1
ATOM 752 C C . PHE A 1 111 ? -15.704 -6.908 7.941 1.00 69.50 111 PHE A C 1
ATOM 754 O O . PHE A 1 111 ? -15.766 -7.001 9.163 1.00 69.50 111 PHE A O 1
ATOM 761 N N . THR A 1 112 ? -16.518 -6.124 7.237 1.00 61.34 112 THR A N 1
ATOM 762 C CA . THR A 1 112 ? -17.566 -5.272 7.816 1.00 61.34 112 THR A CA 1
ATOM 763 C C . THR A 1 112 ? -18.973 -5.872 7.703 1.00 61.34 112 THR A C 1
ATOM 765 O O . THR A 1 112 ? -19.935 -5.204 8.077 1.00 61.34 112 THR A O 1
ATOM 768 N N . SER A 1 113 ? -19.105 -7.082 7.142 1.00 49.72 113 SER A N 1
ATOM 769 C CA . SER A 1 113 ? -20.377 -7.791 6.912 1.00 49.72 113 SER A CA 1
ATOM 770 C C . SER A 1 113 ? -20.737 -8.774 8.016 1.00 49.72 113 SER A C 1
ATOM 772 O O . SER A 1 113 ? -19.807 -9.488 8.454 1.00 49.72 113 SER A O 1
#

pLDDT: mean 85.07, std 11.06, range [43.75, 97.0]